Protein AF-A0A914R366-F1 (afdb_monomer_lite)

Structure (mmCIF, N/CA/C/O backbone):
data_AF-A0A914R366-F1
#
_entry.id   AF-A0A914R366-F1
#
loop_
_atom_site.group_PDB
_atom_site.id
_atom_site.type_symbol
_atom_site.label_atom_id
_atom_site.label_alt_id
_atom_site.label_comp_id
_atom_site.label_asym_id
_atom_site.label_entity_id
_atom_site.label_seq_id
_atom_site.pdbx_PDB_ins_code
_atom_site.Cartn_x
_atom_site.Cartn_y
_atom_site.Cartn_z
_atom_site.occupancy
_atom_site.B_iso_or_equiv
_atom_site.auth_seq_id
_atom_site.auth_comp_id
_atom_site.auth_asym_id
_atom_site.auth_atom_id
_atom_site.pdbx_PDB_model_num
ATOM 1 N N . MET A 1 1 ? -7.723 -7.924 -14.745 1.00 51.41 1 MET A N 1
ATOM 2 C CA . MET A 1 1 ? -7.331 -8.919 -13.715 1.00 51.41 1 MET A CA 1
ATOM 3 C C . MET A 1 1 ? -6.825 -8.188 -12.472 1.00 51.41 1 MET A C 1
ATOM 5 O O . MET A 1 1 ? -6.330 -7.080 -12.624 1.00 51.41 1 MET A O 1
ATOM 9 N N . ARG A 1 2 ? -6.967 -8.753 -11.261 1.00 70.62 2 ARG A N 1
ATOM 10 C CA . ARG A 1 2 ? -6.318 -8.219 -10.044 1.00 70.62 2 ARG A CA 1
ATOM 11 C C . ARG A 1 2 ? -4.939 -8.885 -9.894 1.00 70.62 2 ARG A C 1
ATOM 13 O O . ARG A 1 2 ? -4.914 -10.115 -9.941 1.00 70.62 2 ARG A O 1
ATOM 20 N N . PRO A 1 3 ? -3.835 -8.133 -9.735 1.00 77.50 3 PRO A N 1
ATOM 21 C CA . PRO A 1 3 ? -2.502 -8.721 -9.594 1.00 77.50 3 PRO A CA 1
ATOM 22 C C . PRO A 1 3 ? -2.403 -9.589 -8.338 1.00 77.50 3 PRO A C 1
ATOM 24 O O . PRO A 1 3 ? -3.044 -9.292 -7.324 1.00 77.50 3 PRO A O 1
ATOM 27 N N . ARG A 1 4 ? -1.589 -10.648 -8.385 1.00 86.25 4 ARG A N 1
ATOM 28 C CA . ARG A 1 4 ? -1.297 -11.459 -7.191 1.00 86.25 4 ARG A CA 1
ATOM 29 C C . ARG A 1 4 ? -0.388 -10.673 -6.238 1.00 86.25 4 ARG A C 1
ATOM 31 O O . ARG A 1 4 ? 0.332 -9.770 -6.653 1.00 86.25 4 ARG A O 1
ATOM 38 N N . MET A 1 5 ? -0.391 -11.029 -4.951 1.00 83.81 5 MET A N 1
ATOM 39 C CA . MET A 1 5 ? 0.364 -10.287 -3.926 1.00 83.81 5 MET A CA 1
ATOM 40 C C . MET A 1 5 ? 1.869 -10.206 -4.232 1.00 83.81 5 MET A C 1
ATOM 42 O O . MET A 1 5 ? 2.464 -9.145 -4.081 1.00 83.81 5 MET A O 1
ATOM 46 N N . LEU A 1 6 ? 2.459 -11.301 -4.713 1.00 90.00 6 LEU A N 1
ATOM 47 C CA . LEU A 1 6 ? 3.888 -11.398 -5.037 1.00 90.00 6 LEU A CA 1
ATOM 48 C C . LEU A 1 6 ? 4.201 -11.134 -6.517 1.00 90.00 6 LEU A C 1
ATOM 50 O O . LEU A 1 6 ? 5.322 -11.363 -6.954 1.00 90.00 6 LEU A O 1
ATOM 54 N N . ASP A 1 7 ? 3.213 -10.695 -7.293 1.00 94.31 7 ASP A N 1
ATOM 55 C CA . ASP A 1 7 ? 3.416 -10.340 -8.693 1.00 94.31 7 ASP A CA 1
ATOM 56 C C . ASP A 1 7 ? 4.179 -9.013 -8.799 1.00 94.31 7 ASP A C 1
ATOM 58 O O . ASP A 1 7 ? 3.750 -8.002 -8.219 1.00 94.31 7 ASP A O 1
ATOM 62 N N . VAL A 1 8 ? 5.295 -9.050 -9.530 1.00 95.94 8 VAL A N 1
ATOM 63 C CA . VAL A 1 8 ? 6.211 -7.926 -9.773 1.00 95.94 8 VAL A CA 1
ATOM 64 C C . VAL A 1 8 ? 6.316 -7.541 -11.252 1.00 95.94 8 VAL A C 1
ATOM 66 O O . VAL A 1 8 ? 7.005 -6.573 -11.567 1.00 95.94 8 VAL A O 1
ATOM 69 N N . GLY A 1 9 ? 5.594 -8.233 -12.140 1.00 95.94 9 GLY A N 1
ATOM 70 C CA . GLY A 1 9 ? 5.703 -8.063 -13.589 1.00 95.94 9 GLY A CA 1
ATOM 71 C C . GLY A 1 9 ? 6.931 -8.756 -14.180 1.00 95.94 9 GLY A C 1
ATOM 72 O O . GLY A 1 9 ? 7.780 -9.267 -13.455 1.00 95.94 9 GLY A O 1
ATOM 73 N N . GLU A 1 10 ? 7.005 -8.785 -15.510 1.00 96.00 10 GLU A N 1
ATOM 74 C CA . GLU A 1 10 ? 8.071 -9.478 -16.252 1.00 96.00 10 GLU A CA 1
ATOM 75 C C . GLU A 1 10 ? 9.089 -8.519 -16.892 1.00 96.00 10 GLU A C 1
ATOM 77 O O . GLU A 1 10 ? 10.127 -8.948 -17.392 1.00 96.00 10 GLU A O 1
ATOM 82 N N . ASN A 1 11 ? 8.809 -7.213 -16.877 1.00 97.19 11 ASN A N 1
ATOM 83 C CA . ASN A 1 11 ? 9.669 -6.171 -17.433 1.00 97.19 11 ASN A CA 1
ATOM 84 C C . ASN A 1 11 ? 9.443 -4.816 -16.733 1.00 97.19 11 ASN A C 1
ATOM 86 O O . ASN A 1 11 ? 8.540 -4.672 -15.904 1.00 97.19 11 ASN A O 1
ATOM 90 N N . ALA A 1 12 ? 10.254 -3.810 -17.087 1.00 97.69 12 ALA A N 1
ATOM 91 C CA . ALA A 1 12 ? 10.205 -2.478 -16.478 1.00 97.69 12 ALA A CA 1
ATOM 92 C C . ALA A 1 12 ? 8.824 -1.810 -16.600 1.00 97.69 12 ALA A C 1
ATOM 94 O O . ALA A 1 12 ? 8.331 -1.235 -15.634 1.00 97.69 12 ALA A O 1
ATOM 95 N N . GLU A 1 13 ? 8.171 -1.918 -17.759 1.00 97.69 13 GLU A N 1
ATOM 96 C CA . GLU A 1 13 ? 6.856 -1.312 -17.992 1.00 97.69 13 GLU A CA 1
ATOM 97 C C . GLU A 1 13 ? 5.785 -1.939 -17.090 1.00 97.69 13 GLU A C 1
ATOM 99 O O . GLU A 1 13 ? 5.041 -1.235 -16.401 1.00 97.69 13 GLU A O 1
ATOM 104 N N . GLN A 1 14 ? 5.735 -3.272 -17.041 1.00 97.62 14 GLN A N 1
ATOM 105 C CA . GLN A 1 14 ? 4.787 -3.993 -16.198 1.00 97.62 14 GLN A CA 1
ATOM 106 C C . GLN A 1 14 ? 5.036 -3.720 -14.709 1.00 97.62 14 GLN A C 1
ATOM 108 O O . GLN A 1 14 ? 4.083 -3.444 -13.974 1.00 97.62 14 GLN A O 1
ATOM 113 N N . ALA A 1 15 ? 6.297 -3.737 -14.266 1.00 98.00 15 ALA A N 1
ATOM 114 C CA . ALA A 1 15 ? 6.673 -3.422 -12.889 1.00 98.00 15 ALA A CA 1
ATOM 115 C C . ALA A 1 15 ? 6.277 -1.985 -12.504 1.00 98.00 15 ALA A C 1
ATOM 117 O O . ALA A 1 15 ? 5.709 -1.765 -11.431 1.00 98.00 15 ALA A O 1
ATOM 118 N N . ALA A 1 16 ? 6.492 -1.012 -13.398 1.00 98.25 16 ALA A N 1
ATOM 119 C CA . ALA A 1 16 ? 6.085 0.377 -13.198 1.00 98.25 16 ALA A CA 1
ATOM 120 C C . ALA A 1 16 ? 4.559 0.524 -13.100 1.00 98.25 16 ALA A C 1
ATOM 122 O O . ALA A 1 16 ? 4.053 1.204 -12.205 1.00 98.25 16 ALA A O 1
ATOM 123 N N . ASN A 1 17 ? 3.801 -0.153 -13.967 1.00 97.69 17 ASN A N 1
ATOM 124 C CA . ASN A 1 17 ? 2.340 -0.150 -13.899 1.00 97.69 17 ASN A CA 1
ATOM 125 C C . ASN A 1 17 ? 1.830 -0.757 -12.577 1.00 97.69 17 ASN A C 1
ATOM 127 O O . ASN A 1 17 ? 0.969 -0.182 -11.907 1.00 97.69 17 ASN A O 1
ATOM 131 N N . LEU A 1 18 ? 2.397 -1.891 -12.152 1.00 97.94 18 LEU A N 1
ATOM 132 C CA . LEU A 1 18 ? 2.061 -2.524 -10.874 1.00 97.94 18 LEU A CA 1
ATOM 133 C C . LEU A 1 18 ? 2.400 -1.633 -9.674 1.00 97.94 18 LEU A C 1
ATOM 135 O O . LEU A 1 18 ? 1.622 -1.596 -8.713 1.00 97.94 18 LEU A O 1
ATOM 139 N N . LEU A 1 19 ? 3.521 -0.909 -9.729 1.00 97.88 19 LEU A N 1
ATOM 140 C CA . LEU A 1 19 ? 3.910 0.072 -8.719 1.00 97.88 19 LEU A CA 1
ATOM 141 C C . LEU A 1 19 ? 2.915 1.235 -8.660 1.00 97.88 19 LEU A C 1
ATOM 143 O O . LEU A 1 19 ? 2.428 1.547 -7.576 1.00 97.88 19 LEU A O 1
ATOM 147 N N . ASN A 1 20 ? 2.526 1.802 -9.801 1.00 97.81 20 ASN A N 1
ATOM 148 C CA . ASN A 1 20 ? 1.547 2.891 -9.865 1.00 97.81 20 ASN A CA 1
ATOM 149 C C . ASN A 1 20 ? 0.191 2.482 -9.270 1.00 97.81 20 ASN A C 1
ATOM 151 O O . ASN A 1 20 ? -0.378 3.196 -8.440 1.00 97.81 20 ASN A O 1
ATOM 155 N N . ILE A 1 21 ? -0.309 1.298 -9.642 1.00 96.25 21 ILE A N 1
ATOM 156 C CA . ILE A 1 21 ? -1.546 0.732 -9.081 1.00 96.25 21 ILE A CA 1
ATOM 157 C C . ILE A 1 21 ? -1.416 0.557 -7.562 1.00 96.25 21 ILE A C 1
ATOM 159 O O . ILE A 1 21 ? -2.351 0.848 -6.812 1.00 96.25 21 ILE A O 1
ATOM 163 N N . HIS A 1 22 ? -0.261 0.079 -7.096 1.00 96.94 22 HIS A N 1
ATOM 164 C CA . HIS A 1 22 ? 0.000 -0.127 -5.678 1.00 96.94 22 HIS A CA 1
ATOM 165 C C . HIS A 1 22 ? 0.067 1.190 -4.892 1.00 96.94 22 HIS A C 1
ATOM 167 O O . HIS A 1 22 ? -0.526 1.293 -3.821 1.00 96.94 22 HIS A O 1
ATOM 173 N N . GLU A 1 23 ? 0.734 2.216 -5.413 1.00 97.12 23 GLU A N 1
ATOM 174 C CA . GLU A 1 23 ? 0.829 3.522 -4.757 1.00 97.12 23 GLU A CA 1
ATOM 175 C C . GLU A 1 23 ? -0.528 4.236 -4.698 1.00 97.12 23 GLU A C 1
ATOM 177 O O . GLU A 1 23 ? -0.856 4.888 -3.702 1.00 97.12 23 GLU A O 1
ATOM 182 N N . ASP A 1 24 ? -1.364 4.065 -5.723 1.00 96.38 24 ASP A N 1
ATOM 183 C CA . ASP A 1 24 ? -2.759 4.498 -5.695 1.00 96.38 24 ASP A CA 1
ATOM 184 C C . ASP A 1 24 ? -3.590 3.749 -4.638 1.00 96.38 24 ASP A C 1
ATOM 186 O O . ASP A 1 24 ? -4.330 4.374 -3.872 1.00 96.38 24 ASP A O 1
ATOM 190 N N . LEU A 1 25 ? -3.430 2.427 -4.526 1.00 95.06 25 LEU A N 1
ATOM 191 C CA . LEU A 1 25 ? -4.044 1.646 -3.449 1.00 95.06 25 LEU A CA 1
ATOM 192 C C . LEU A 1 25 ? -3.604 2.160 -2.070 1.00 95.06 25 LEU A C 1
ATOM 194 O O . LEU A 1 25 ? -4.452 2.363 -1.206 1.00 95.06 25 LEU A O 1
ATOM 198 N N . MET A 1 26 ? -2.312 2.428 -1.869 1.00 96.50 26 MET A N 1
ATOM 199 C CA . MET A 1 26 ? -1.789 2.947 -0.600 1.00 96.50 26 MET A CA 1
ATOM 200 C C . MET A 1 26 ? -2.354 4.329 -0.252 1.00 96.50 26 MET A C 1
ATOM 202 O O . MET A 1 26 ? -2.621 4.613 0.914 1.00 96.50 26 MET A O 1
ATOM 206 N N . ARG A 1 27 ? -2.572 5.202 -1.245 1.00 95.62 27 ARG A N 1
ATOM 207 C CA . ARG A 1 27 ? -3.250 6.494 -1.030 1.00 95.62 27 ARG A CA 1
ATOM 208 C C . ARG A 1 27 ? -4.702 6.311 -0.589 1.00 95.62 27 ARG A C 1
ATOM 210 O O . ARG A 1 27 ? -5.130 6.979 0.346 1.00 95.62 27 ARG A O 1
ATOM 217 N N . ARG A 1 28 ? -5.435 5.387 -1.213 1.00 94.62 28 ARG A N 1
ATOM 218 C CA . ARG A 1 28 ? -6.815 5.055 -0.819 1.00 94.62 28 ARG A CA 1
ATOM 219 C C . ARG A 1 28 ? -6.894 4.365 0.541 1.00 94.62 28 ARG A C 1
ATOM 221 O O . ARG A 1 28 ? -7.867 4.563 1.252 1.00 94.62 28 ARG A O 1
ATOM 228 N N . LEU A 1 29 ? -5.893 3.565 0.904 1.00 94.69 29 LEU A N 1
ATOM 229 C CA . LEU A 1 29 ? -5.840 2.917 2.212 1.00 94.69 29 LEU A CA 1
ATOM 230 C C . LEU A 1 29 ? -5.611 3.937 3.330 1.00 94.69 29 LEU A C 1
ATOM 232 O O . LEU A 1 29 ? -6.280 3.865 4.353 1.00 94.69 29 LEU A O 1
ATOM 236 N N . ARG A 1 30 ? -4.738 4.928 3.110 1.00 92.06 30 ARG A N 1
ATOM 237 C CA . ARG A 1 30 ? -4.502 6.019 4.070 1.00 92.06 30 ARG A CA 1
ATOM 238 C C . ARG A 1 30 ? -5.767 6.797 4.422 1.00 92.06 30 ARG A C 1
ATOM 240 O O . ARG A 1 30 ? -5.960 7.137 5.576 1.00 92.06 30 ARG A O 1
ATOM 247 N N . SER A 1 31 ? -6.689 7.008 3.479 1.00 91.62 31 SER A N 1
ATOM 248 C CA . SER A 1 31 ? -7.962 7.681 3.798 1.00 91.62 31 SER A CA 1
ATOM 249 C C . SER A 1 31 ? -8.915 6.849 4.671 1.00 91.62 31 SER A C 1
ATOM 251 O O . SER A 1 31 ? -9.990 7.326 5.036 1.00 91.62 31 SER A O 1
ATOM 253 N N . LYS A 1 32 ? -8.553 5.599 4.987 1.00 92.50 32 LYS A N 1
ATOM 254 C CA . LYS A 1 32 ? -9.263 4.730 5.931 1.00 92.50 32 LYS A CA 1
ATOM 255 C C . LYS A 1 32 ? -8.613 4.666 7.306 1.00 92.50 32 LYS A C 1
ATOM 257 O O . LYS A 1 32 ? -9.252 4.138 8.207 1.00 92.50 32 LYS A O 1
ATOM 262 N N . GLU A 1 33 ? -7.408 5.202 7.470 1.00 92.44 33 GLU A N 1
ATOM 263 C CA . GLU A 1 33 ? -6.658 5.155 8.727 1.00 92.44 33 GLU A CA 1
ATOM 264 C C . GLU A 1 33 ? -7.445 5.815 9.862 1.00 92.44 33 GLU A C 1
ATOM 266 O O . GLU A 1 33 ? -7.804 5.124 10.812 1.00 92.44 33 GLU A O 1
ATOM 271 N N . ASP A 1 34 ? -7.887 7.061 9.671 1.00 92.56 34 ASP A N 1
ATOM 272 C CA . ASP A 1 34 ? -8.715 7.787 10.644 1.00 92.56 34 ASP A CA 1
ATOM 273 C C . ASP A 1 34 ? -9.994 7.018 11.031 1.00 92.56 34 ASP A C 1
ATOM 275 O O . ASP A 1 34 ? -10.402 7.008 12.188 1.00 92.56 34 ASP A O 1
ATOM 279 N N . GLN A 1 35 ? -10.630 6.333 10.069 1.00 93.00 35 GLN A N 1
ATOM 280 C CA . GLN A 1 35 ? -11.853 5.555 10.322 1.00 93.00 35 GLN A CA 1
ATOM 281 C C . GLN A 1 35 ? -11.567 4.320 11.181 1.00 93.00 35 GLN A C 1
ATOM 283 O O . GLN A 1 35 ? -12.387 3.948 12.019 1.00 93.00 35 GLN A O 1
ATOM 288 N N . VAL A 1 36 ? -10.423 3.667 10.965 1.00 92.88 36 VAL A N 1
ATOM 289 C CA . VAL A 1 36 ? -9.995 2.514 11.763 1.00 92.88 36 VAL A CA 1
ATOM 290 C C . VAL A 1 36 ? -9.592 2.961 13.165 1.00 92.88 36 VAL A C 1
ATOM 292 O O . VAL A 1 36 ? -10.005 2.327 14.132 1.00 92.88 36 VAL A O 1
ATOM 295 N N . GLU A 1 37 ? -8.859 4.066 13.293 1.00 91.94 37 GLU A N 1
ATOM 296 C CA . GLU A 1 37 ? -8.500 4.645 14.592 1.00 91.94 37 GLU A CA 1
ATOM 297 C C . GLU A 1 37 ? -9.740 5.050 15.396 1.00 91.94 37 GLU A C 1
ATOM 299 O O . GLU A 1 37 ? -9.852 4.713 16.574 1.00 91.94 37 GLU A O 1
ATOM 304 N N . GLU A 1 38 ? -10.720 5.695 14.756 1.00 92.50 38 GLU A N 1
ATOM 305 C CA . GLU A 1 38 ? -11.979 6.067 15.403 1.00 92.50 38 GLU A CA 1
ATOM 306 C C . GLU A 1 38 ? -12.776 4.833 15.859 1.00 92.50 38 GLU A C 1
ATOM 308 O O . GLU A 1 38 ? -13.357 4.831 16.946 1.00 92.50 38 GLU A O 1
ATOM 313 N N . LEU A 1 39 ? -12.808 3.766 15.053 1.00 90.56 39 LEU A N 1
ATOM 314 C CA . LEU A 1 39 ? -13.467 2.511 15.423 1.00 90.56 39 LEU A CA 1
ATOM 315 C C . LEU A 1 39 ? -12.795 1.839 16.623 1.00 90.56 39 LEU A C 1
ATOM 317 O O . LEU A 1 39 ? -13.502 1.382 17.522 1.00 90.56 39 LEU A O 1
ATOM 321 N N . LEU A 1 40 ? -11.461 1.807 16.657 1.00 89.69 40 LEU A N 1
ATOM 322 C CA . LEU A 1 40 ? -10.704 1.263 17.785 1.00 89.69 40 LEU A CA 1
ATOM 323 C C . LEU A 1 40 ? -10.948 2.089 19.054 1.00 89.69 40 LEU A C 1
ATOM 325 O O . LEU A 1 40 ? -11.314 1.527 20.081 1.00 89.69 40 LEU A O 1
ATOM 329 N N . ALA A 1 41 ? -10.899 3.420 18.960 1.00 88.69 41 ALA A N 1
ATOM 330 C CA . ALA A 1 41 ? -11.192 4.299 20.091 1.00 88.69 41 ALA A CA 1
ATOM 331 C C . ALA A 1 41 ? -12.635 4.138 20.608 1.00 88.69 41 ALA A C 1
ATOM 333 O O . ALA A 1 41 ? -12.892 4.212 21.810 1.00 88.69 41 ALA A O 1
ATOM 334 N N . LYS A 1 42 ? -13.613 3.914 19.721 1.00 86.81 42 LYS A N 1
ATOM 335 C CA . LYS A 1 42 ? -14.997 3.612 20.126 1.00 86.81 42 LYS A CA 1
ATOM 336 C C . LYS A 1 42 ? -15.103 2.268 20.839 1.00 86.81 42 LYS A C 1
ATOM 338 O O . LYS A 1 42 ? -15.847 2.183 21.814 1.00 86.81 42 LYS A O 1
ATOM 343 N N . ALA A 1 43 ? -14.380 1.251 20.372 1.00 85.81 43 ALA A N 1
ATOM 344 C CA . ALA A 1 43 ? -14.336 -0.048 21.032 1.00 85.81 43 ALA A CA 1
ATOM 345 C C . ALA A 1 43 ? -13.745 0.075 22.446 1.00 85.81 43 ALA A C 1
ATOM 347 O O . ALA A 1 43 ? -14.384 -0.371 23.395 1.00 85.81 43 ALA A O 1
ATOM 348 N N . ASP A 1 44 ? -12.631 0.795 22.606 1.00 85.19 44 ASP A N 1
ATOM 349 C CA . ASP A 1 44 ? -12.012 1.050 23.914 1.00 85.19 44 ASP A CA 1
ATOM 350 C C . ASP A 1 44 ? -12.961 1.791 24.870 1.00 85.19 44 ASP A C 1
ATOM 352 O O . ASP A 1 44 ? -13.084 1.445 26.044 1.00 85.19 44 ASP A O 1
ATOM 356 N N . ASN A 1 45 ? -13.704 2.787 24.376 1.00 85.31 45 ASN A N 1
ATOM 357 C CA . ASN A 1 45 ? -14.700 3.485 25.192 1.00 85.31 45 ASN A CA 1
ATOM 358 C C . ASN A 1 45 ? -15.868 2.571 25.601 1.00 85.31 45 ASN A C 1
ATOM 360 O O . ASN A 1 45 ? -16.336 2.655 26.736 1.00 85.31 45 ASN A O 1
ATOM 364 N N . LEU A 1 46 ? -16.346 1.698 24.707 1.00 81.69 46 LEU A N 1
ATOM 365 C CA . LEU A 1 46 ? -17.430 0.755 25.004 1.00 81.69 46 LEU A CA 1
ATOM 366 C C . LEU A 1 46 ? -17.027 -0.265 26.075 1.00 81.69 46 LEU A C 1
ATOM 368 O O . LEU A 1 46 ? -17.842 -0.566 26.943 1.00 81.69 46 LEU A O 1
ATOM 372 N N . VAL A 1 47 ? -15.771 -0.721 26.076 1.00 83.00 47 VAL A N 1
ATOM 373 C CA . VAL A 1 47 ? -15.205 -1.591 27.124 1.00 83.00 47 VAL A CA 1
ATOM 374 C C . VAL A 1 47 ? -15.376 -0.960 28.514 1.00 83.00 47 VAL A C 1
ATOM 376 O O . VAL A 1 47 ? -15.744 -1.653 29.457 1.00 83.00 47 VAL A O 1
ATOM 379 N N . THR A 1 48 ? -15.220 0.364 28.646 1.00 81.31 48 THR A N 1
ATOM 380 C CA . THR A 1 48 ? -15.392 1.065 29.940 1.00 8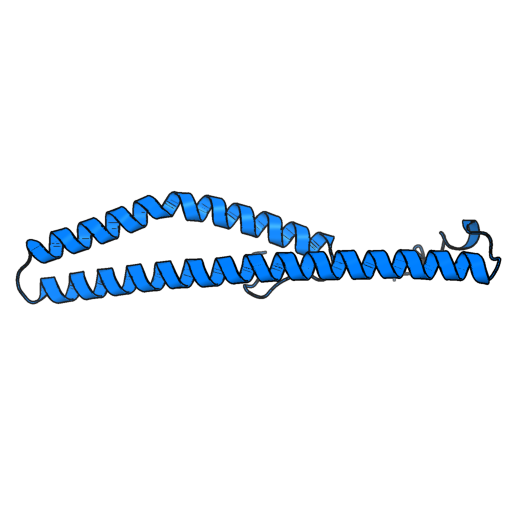1.31 48 THR A CA 1
ATOM 381 C C . THR A 1 48 ? -16.844 1.165 30.428 1.00 81.31 48 THR A C 1
ATOM 383 O O . THR A 1 48 ? -17.076 1.461 31.599 1.00 81.31 48 THR A O 1
ATOM 386 N N . GLN A 1 49 ? -17.824 0.949 29.544 1.00 83.44 49 GLN A N 1
ATOM 387 C CA . GL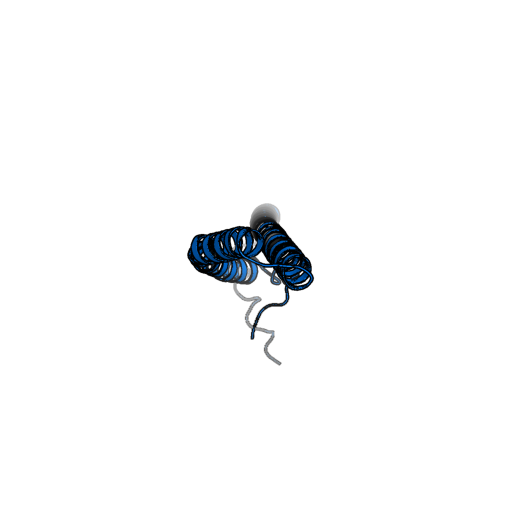N A 1 49 ? -19.258 1.123 29.821 1.00 83.44 49 GLN A CA 1
ATOM 388 C C . GLN A 1 49 ? -20.014 -0.210 29.960 1.00 83.44 49 GLN A C 1
ATOM 390 O O . GLN A 1 49 ? -21.177 -0.212 30.366 1.00 83.44 49 GLN A O 1
ATOM 395 N N . GLN A 1 50 ? -19.375 -1.325 29.604 1.00 81.62 50 GLN A N 1
ATOM 396 C CA . GLN A 1 50 ? -19.957 -2.668 29.553 1.00 81.62 50 GLN A CA 1
ATOM 397 C C . GLN A 1 50 ? -19.730 -3.453 30.858 1.00 81.62 50 GLN A C 1
ATOM 399 O O . GLN A 1 50 ? -18.885 -3.105 31.682 1.00 81.62 50 GLN A O 1
ATOM 404 N N . GLN A 1 51 ? -20.493 -4.535 31.041 1.00 82.94 51 GLN A N 1
ATOM 405 C CA . GLN A 1 51 ? -20.277 -5.531 32.099 1.00 82.94 51 GLN A CA 1
ATOM 406 C C . GLN A 1 51 ? -19.820 -6.862 31.492 1.00 82.94 51 GLN A C 1
ATOM 408 O O . GLN A 1 51 ? -19.963 -7.100 30.294 1.00 82.94 51 GLN A O 1
ATOM 413 N N . GLU A 1 52 ? -19.267 -7.743 32.320 1.00 82.06 52 GLU A N 1
ATOM 414 C CA . GLU A 1 52 ? -18.916 -9.103 31.905 1.00 82.06 52 GLU A CA 1
ATOM 415 C C . GLU A 1 52 ? -20.154 -9.869 31.391 1.00 82.06 52 GLU A C 1
ATOM 417 O O . GLU A 1 52 ? -21.215 -9.781 32.019 1.00 82.06 52 GLU A O 1
ATOM 422 N N . PRO A 1 53 ? -20.051 -10.647 30.292 1.00 80.12 53 PRO A N 1
ATOM 423 C CA . PRO A 1 53 ? -18.841 -11.001 29.533 1.00 80.12 53 PRO A CA 1
ATOM 424 C C . PRO A 1 53 ? -18.550 -10.092 28.325 1.00 80.12 53 PRO A C 1
ATOM 426 O O . PRO A 1 53 ? -17.595 -10.332 27.585 1.00 80.12 53 PRO A O 1
ATOM 429 N N . ASP A 1 54 ? -19.386 -9.082 28.082 1.00 81.75 54 ASP A N 1
ATOM 430 C CA . ASP A 1 54 ? -19.354 -8.284 26.854 1.00 81.75 54 ASP A CA 1
ATOM 431 C C . ASP A 1 54 ? -18.042 -7.494 26.724 1.00 81.75 54 ASP A C 1
ATOM 433 O O . ASP A 1 54 ? -17.490 -7.390 25.629 1.00 81.75 54 ASP A O 1
ATOM 437 N N . VAL A 1 55 ? -17.487 -7.029 27.849 1.00 86.12 55 VAL A N 1
ATOM 438 C CA . VAL A 1 55 ? -16.161 -6.383 27.950 1.00 86.12 55 VAL A CA 1
ATOM 439 C C . VAL A 1 55 ? -15.076 -7.200 27.235 1.00 86.12 55 VAL A C 1
ATOM 441 O O . VAL A 1 55 ? -14.379 -6.662 26.374 1.00 86.12 55 VAL A O 1
ATOM 444 N N . LEU A 1 56 ? -14.982 -8.504 27.524 1.00 85.50 56 LEU A N 1
ATOM 445 C CA . LEU A 1 56 ? -13.965 -9.396 26.953 1.00 85.50 56 LEU A CA 1
ATOM 446 C C . LEU A 1 56 ? -14.115 -9.553 25.437 1.00 85.50 56 LEU A C 1
ATOM 448 O O . LEU A 1 56 ? -13.127 -9.678 24.712 1.00 85.50 56 LEU A O 1
ATOM 452 N N . VAL A 1 57 ? -15.354 -9.549 24.942 1.00 87.12 57 VAL A N 1
ATOM 453 C CA . VAL A 1 57 ? -15.632 -9.661 23.507 1.00 87.12 57 VAL A CA 1
ATOM 454 C C . VAL A 1 57 ? -15.186 -8.393 22.784 1.00 87.12 57 VAL A C 1
ATOM 456 O O . VAL A 1 57 ? -14.506 -8.485 21.762 1.00 87.12 57 VAL A O 1
ATOM 459 N N . TYR A 1 58 ? -15.523 -7.213 23.313 1.00 85.50 58 TYR A N 1
ATOM 460 C CA . TYR A 1 58 ? -15.122 -5.942 22.705 1.00 85.50 58 TYR A CA 1
ATOM 461 C C . TYR A 1 58 ? -13.606 -5.741 22.721 1.00 85.50 58 TYR A C 1
ATOM 463 O O . TYR A 1 58 ? -13.054 -5.303 21.711 1.00 85.50 58 TYR A O 1
ATOM 471 N N . GLU A 1 59 ? -12.936 -6.119 23.810 1.00 87.50 59 GLU A N 1
ATOM 472 C CA . GLU A 1 59 ? -11.475 -6.076 23.909 1.00 87.50 59 GLU A CA 1
ATOM 473 C C . GLU A 1 59 ? -10.819 -6.984 22.855 1.00 87.50 59 GLU A C 1
ATOM 475 O O . GLU A 1 59 ? -10.009 -6.520 22.050 1.00 87.50 59 GLU A O 1
ATOM 480 N N . ALA A 1 60 ? -11.251 -8.247 22.760 1.00 90.25 60 ALA A N 1
ATOM 481 C CA . ALA A 1 60 ? -10.729 -9.187 21.768 1.00 90.25 60 ALA A CA 1
ATOM 482 C C . ALA A 1 60 ? -10.986 -8.728 20.319 1.00 90.25 60 ALA A C 1
ATOM 484 O O . ALA A 1 60 ? -10.141 -8.900 19.435 1.00 90.25 60 ALA A O 1
ATOM 485 N N . MET A 1 61 ? -12.147 -8.121 20.050 1.00 89.62 61 MET A N 1
ATOM 486 C CA . MET A 1 61 ? -12.469 -7.566 18.732 1.00 89.62 61 MET A CA 1
ATOM 487 C C . MET A 1 61 ? -11.574 -6.373 18.375 1.00 89.62 61 MET A C 1
ATOM 489 O O . MET A 1 61 ? -11.087 -6.304 17.242 1.00 89.62 61 MET A O 1
ATOM 493 N N . ALA A 1 62 ? -11.344 -5.453 19.316 1.00 89.88 62 ALA A N 1
ATOM 494 C CA . ALA A 1 62 ? -10.468 -4.300 19.120 1.00 89.88 62 ALA A CA 1
ATOM 495 C C . ALA A 1 62 ? -9.019 -4.741 18.868 1.00 89.88 62 ALA A C 1
ATOM 497 O O . ALA A 1 62 ? -8.395 -4.303 17.897 1.00 89.88 62 ALA A O 1
ATOM 498 N N . GLU A 1 63 ? -8.512 -5.678 19.673 1.00 91.75 63 GLU A N 1
ATOM 499 C CA . GLU A 1 63 ? -7.173 -6.245 19.511 1.00 91.75 63 GLU A CA 1
ATOM 500 C C . GLU A 1 63 ? -7.012 -6.934 18.148 1.00 91.75 63 GLU A C 1
ATOM 502 O O . GLU A 1 63 ? -6.039 -6.684 17.423 1.00 91.75 63 GLU A O 1
ATOM 507 N N . SER A 1 64 ? -7.990 -7.758 17.754 1.00 93.19 64 SER A N 1
ATOM 508 C CA . SER A 1 64 ? -7.978 -8.448 16.464 1.00 93.19 64 SER A CA 1
ATOM 509 C C . SER A 1 64 ? -7.992 -7.464 15.293 1.00 93.19 64 SER A C 1
ATOM 511 O O . SER A 1 64 ? -7.237 -7.647 14.334 1.00 93.19 64 SER A O 1
ATOM 513 N N . LEU A 1 65 ? -8.834 -6.426 15.340 1.00 92.75 65 LEU A N 1
ATOM 514 C CA . LEU A 1 65 ? -8.912 -5.419 14.281 1.00 92.75 65 LEU A CA 1
ATOM 515 C C . LEU A 1 65 ? -7.610 -4.617 14.181 1.00 92.75 65 LEU A C 1
ATOM 517 O O . LEU A 1 65 ? -7.066 -4.464 13.085 1.00 92.75 65 LEU A O 1
ATOM 521 N N . GLY A 1 66 ? -7.083 -4.147 15.314 1.00 93.06 66 GLY A N 1
ATOM 522 C CA . GLY A 1 66 ? -5.839 -3.383 15.363 1.00 93.06 66 GLY A CA 1
ATOM 523 C C . GLY A 1 66 ? -4.648 -4.189 14.843 1.00 93.06 66 GLY A C 1
ATOM 524 O O . GLY A 1 66 ? -3.838 -3.680 14.065 1.00 93.06 66 GLY A O 1
ATOM 525 N N . SER A 1 67 ? -4.569 -5.469 15.208 1.00 95.62 67 SER A N 1
ATOM 526 C CA . SER A 1 67 ? -3.518 -6.377 14.737 1.00 95.62 67 SER A CA 1
ATOM 527 C C . SER A 1 67 ? -3.628 -6.650 13.238 1.00 95.62 67 SER A C 1
ATOM 529 O O . SER A 1 67 ? -2.636 -6.531 12.515 1.00 95.62 67 SER A O 1
ATOM 531 N N . ALA A 1 68 ? -4.834 -6.941 12.743 1.00 95.50 68 ALA A N 1
ATOM 532 C CA . ALA A 1 68 ? -5.073 -7.165 11.320 1.00 95.50 68 ALA A CA 1
ATOM 533 C C . ALA A 1 68 ? -4.760 -5.917 10.476 1.00 95.50 68 ALA A C 1
ATOM 535 O O . ALA A 1 68 ? -4.153 -6.032 9.411 1.00 95.50 68 ALA A O 1
ATOM 536 N N . TRP A 1 69 ? -5.120 -4.722 10.958 1.00 95.69 69 TRP A N 1
ATOM 537 C CA . TRP A 1 69 ? -4.822 -3.458 10.282 1.00 95.69 69 TRP A CA 1
ATOM 538 C C . TRP A 1 69 ? -3.318 -3.182 10.194 1.00 95.69 69 TRP A C 1
ATOM 540 O O . TRP A 1 69 ? -2.808 -2.839 9.122 1.00 95.69 69 TRP A O 1
ATOM 550 N N . LYS A 1 70 ? -2.587 -3.367 11.300 1.00 95.12 70 LYS A N 1
ATOM 551 C CA . LYS A 1 70 ? -1.124 -3.218 11.334 1.00 95.12 70 LYS A CA 1
ATOM 552 C C . LYS A 1 70 ? -0.447 -4.193 10.375 1.00 95.12 70 LYS A C 1
ATOM 554 O O . LYS A 1 70 ? 0.415 -3.788 9.595 1.00 95.12 70 LYS A O 1
ATOM 559 N N . GLU A 1 71 ? -0.862 -5.457 10.392 1.00 96.88 71 GLU A N 1
ATOM 560 C CA . GLU A 1 71 ? -0.286 -6.486 9.527 1.00 96.88 71 GLU A CA 1
ATOM 561 C C . GLU A 1 71 ? -0.582 -6.223 8.044 1.00 96.88 71 GLU A C 1
ATOM 563 O O . GLU A 1 71 ? 0.322 -6.313 7.213 1.00 96.88 71 GLU A O 1
ATOM 568 N N . LEU A 1 72 ? -1.807 -5.810 7.702 1.00 95.38 72 LEU A N 1
ATOM 569 C CA . LEU A 1 72 ? -2.160 -5.412 6.339 1.00 95.38 72 LEU A CA 1
ATOM 570 C C . LEU A 1 72 ? -1.259 -4.277 5.834 1.00 95.38 72 LEU A C 1
ATOM 572 O O . LEU A 1 72 ? -0.704 -4.369 4.736 1.00 95.38 72 LEU A O 1
ATOM 576 N N . ASN A 1 73 ? -1.086 -3.222 6.636 1.00 95.75 73 ASN A N 1
ATOM 577 C CA . ASN A 1 73 ? -0.218 -2.099 6.283 1.00 95.75 73 ASN A CA 1
ATOM 578 C C . ASN A 1 73 ? 1.230 -2.545 6.080 1.00 95.75 73 ASN A C 1
ATOM 580 O O . ASN A 1 73 ? 1.846 -2.180 5.078 1.00 95.75 73 ASN A O 1
ATOM 584 N N . ARG A 1 74 ? 1.756 -3.384 6.979 1.00 96.12 74 ARG A N 1
ATOM 585 C CA . ARG A 1 74 ? 3.115 -3.928 6.880 1.00 96.12 74 ARG A CA 1
ATOM 586 C C . ARG A 1 74 ? 3.323 -4.703 5.579 1.00 96.12 74 ARG A C 1
ATOM 588 O O . ARG A 1 74 ? 4.289 -4.459 4.859 1.00 96.12 74 ARG A O 1
ATOM 595 N N . GLN A 1 75 ? 2.403 -5.606 5.249 1.00 96.19 75 GLN A N 1
ATOM 596 C CA . GLN A 1 75 ? 2.472 -6.423 4.035 1.00 96.19 75 GLN A CA 1
ATOM 597 C C . GLN A 1 75 ? 2.411 -5.571 2.763 1.00 96.19 75 GLN A C 1
ATOM 599 O O . GLN A 1 75 ? 3.156 -5.804 1.808 1.00 96.19 75 GLN A O 1
ATOM 604 N N . LEU A 1 76 ? 1.558 -4.546 2.747 1.00 96.00 76 LEU A N 1
ATOM 605 C CA . LEU A 1 76 ? 1.461 -3.637 1.610 1.00 96.00 76 LEU A CA 1
ATOM 606 C C . LEU A 1 76 ? 2.709 -2.758 1.471 1.00 96.00 76 LEU A C 1
ATOM 608 O O . LEU A 1 76 ? 3.217 -2.623 0.363 1.00 96.00 76 LEU A O 1
ATOM 612 N N . GLN A 1 77 ? 3.268 -2.243 2.567 1.00 96.25 77 GLN A N 1
ATOM 613 C CA . GLN A 1 77 ? 4.542 -1.516 2.534 1.00 96.25 77 GLN A CA 1
ATOM 614 C C . GLN A 1 77 ? 5.680 -2.380 1.972 1.00 96.25 77 GLN A C 1
ATOM 616 O O . GLN A 1 77 ? 6.426 -1.923 1.103 1.00 96.25 77 GLN A O 1
ATOM 621 N N . MET A 1 78 ? 5.780 -3.641 2.408 1.00 96.81 78 MET A N 1
ATOM 622 C CA . MET A 1 78 ? 6.765 -4.590 1.881 1.00 96.81 78 MET A CA 1
ATOM 623 C C . MET A 1 78 ? 6.589 -4.830 0.381 1.00 96.81 78 MET A C 1
ATOM 625 O O . MET A 1 78 ? 7.570 -4.830 -0.361 1.00 96.81 78 MET A O 1
ATOM 629 N N . ARG A 1 79 ? 5.346 -4.984 -0.090 1.00 96.94 79 ARG A N 1
ATOM 630 C CA . ARG A 1 79 ? 5.067 -5.121 -1.524 1.00 96.94 79 ARG A CA 1
ATOM 631 C C . ARG A 1 79 ? 5.507 -3.886 -2.311 1.00 96.94 79 ARG A C 1
ATOM 633 O O . ARG A 1 79 ? 6.089 -4.028 -3.382 1.00 96.94 79 ARG A O 1
ATOM 640 N N . GLY A 1 80 ? 5.258 -2.687 -1.788 1.00 97.44 80 GLY A N 1
ATOM 641 C CA . GLY A 1 80 ? 5.704 -1.443 -2.413 1.00 97.44 80 GLY A CA 1
ATOM 642 C C . GLY A 1 80 ? 7.224 -1.361 -2.545 1.00 97.44 80 GLY A C 1
ATOM 643 O O . GLY A 1 80 ? 7.723 -0.938 -3.586 1.00 97.44 80 GLY A O 1
ATOM 644 N N . TYR A 1 81 ? 7.964 -1.812 -1.528 1.00 97.75 81 TYR A N 1
ATOM 645 C CA . TYR A 1 81 ? 9.422 -1.924 -1.604 1.00 97.75 81 TYR A CA 1
ATOM 646 C C . TYR A 1 81 ? 9.862 -2.922 -2.682 1.00 97.75 81 TYR A C 1
ATOM 648 O O . TYR A 1 81 ? 10.666 -2.574 -3.542 1.00 97.75 81 TYR A O 1
ATOM 656 N N . LEU A 1 82 ? 9.281 -4.125 -2.691 1.00 97.62 82 LEU A N 1
ATOM 657 C CA . LEU A 1 82 ? 9.607 -5.161 -3.672 1.00 97.62 82 LEU A CA 1
ATOM 658 C C . LEU A 1 82 ? 9.398 -4.679 -5.117 1.00 97.62 82 LEU A C 1
ATOM 660 O O . LEU A 1 82 ? 10.258 -4.897 -5.964 1.00 97.62 82 LEU A O 1
ATOM 664 N N . LEU A 1 83 ? 8.290 -3.985 -5.394 1.00 98.38 83 LEU A N 1
ATOM 665 C CA . LEU A 1 83 ? 8.002 -3.439 -6.724 1.00 98.38 83 LEU A CA 1
ATOM 666 C C . LEU A 1 83 ? 9.008 -2.371 -7.161 1.00 98.38 83 LEU A C 1
ATOM 668 O O . LEU A 1 83 ? 9.394 -2.336 -8.326 1.00 98.38 83 LEU A O 1
ATOM 672 N N . LYS A 1 84 ? 9.459 -1.518 -6.233 1.00 98.44 84 LYS A N 1
ATOM 673 C CA . LYS A 1 84 ? 10.495 -0.513 -6.515 1.00 98.44 84 LYS A CA 1
ATOM 674 C C . LYS A 1 84 ? 11.826 -1.167 -6.862 1.00 98.44 84 LYS A C 1
ATOM 676 O O .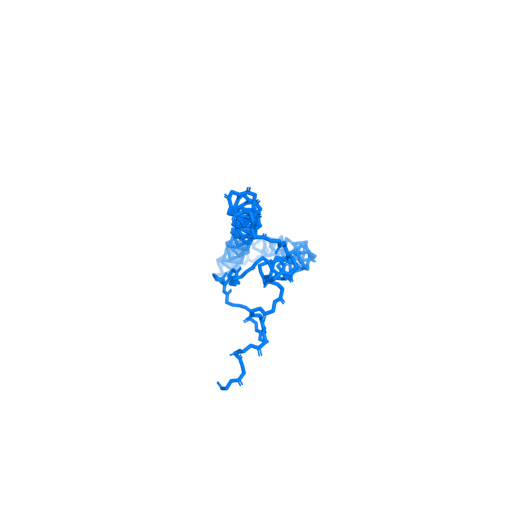 LYS A 1 84 ? 12.486 -0.726 -7.796 1.00 98.44 84 LYS A O 1
ATOM 681 N N . GLU A 1 85 ? 12.210 -2.213 -6.137 1.00 98.38 85 GLU A N 1
ATOM 682 C CA . GLU A 1 85 ? 13.447 -2.944 -6.421 1.00 98.38 85 GLU A CA 1
ATOM 683 C C . GLU A 1 85 ? 13.361 -3.740 -7.730 1.00 98.38 85 GLU A C 1
ATOM 685 O O . GLU A 1 85 ? 14.311 -3.722 -8.509 1.00 98.38 85 GLU A O 1
ATOM 690 N N . ALA A 1 86 ? 12.214 -4.358 -8.032 1.00 98.19 86 ALA A N 1
ATOM 691 C CA . ALA A 1 86 ? 11.992 -5.033 -9.311 1.00 98.19 86 ALA A CA 1
ATOM 692 C C . ALA A 1 86 ? 12.092 -4.061 -10.499 1.00 98.19 86 ALA A C 1
ATOM 694 O O . ALA A 1 86 ? 12.789 -4.346 -11.471 1.00 98.19 86 ALA A O 1
ATOM 695 N N . LEU A 1 87 ? 11.460 -2.885 -10.403 1.00 98.56 87 LEU A N 1
ATOM 696 C CA . LEU A 1 87 ? 11.551 -1.853 -11.438 1.00 98.56 87 LEU A CA 1
ATOM 697 C C . LEU A 1 87 ? 13.005 -1.425 -11.680 1.00 98.56 87 LEU A C 1
ATOM 699 O O . LEU A 1 87 ? 13.467 -1.476 -12.817 1.00 98.56 87 LEU A O 1
ATOM 703 N N . LYS A 1 88 ? 13.746 -1.088 -10.615 1.00 98.50 88 LYS A N 1
ATOM 704 C CA . LYS A 1 88 ? 15.170 -0.727 -10.721 1.00 98.50 88 LYS A CA 1
ATOM 705 C C . LYS A 1 88 ? 15.993 -1.833 -11.373 1.00 98.50 88 LYS A C 1
ATOM 707 O O . LYS A 1 88 ? 16.838 -1.551 -12.215 1.00 98.50 88 LYS A O 1
ATOM 712 N N . PHE A 1 89 ? 15.756 -3.088 -10.986 1.00 98.25 89 PHE A N 1
ATOM 713 C CA . PHE A 1 89 ? 16.443 -4.232 -11.575 1.00 98.25 89 PHE A CA 1
ATOM 714 C C . PHE A 1 89 ? 16.230 -4.287 -13.092 1.00 98.25 89 PHE A C 1
ATOM 716 O O . PHE A 1 89 ? 17.206 -4.376 -13.838 1.00 98.25 89 PHE A O 1
ATOM 723 N N . TYR A 1 90 ? 14.983 -4.171 -13.557 1.00 98.25 90 TYR A N 1
ATOM 724 C CA . TYR A 1 90 ? 14.688 -4.170 -14.988 1.00 98.25 90 TYR A CA 1
ATOM 725 C C . TYR A 1 90 ? 15.297 -2.967 -15.714 1.00 98.25 90 TYR A C 1
ATOM 727 O O . TYR A 1 90 ? 15.868 -3.134 -16.790 1.00 98.25 90 TYR A O 1
ATOM 735 N N . GLU A 1 91 ? 15.232 -1.769 -15.132 1.00 97.56 91 GLU A N 1
ATOM 736 C CA . GLU A 1 91 ? 15.845 -0.565 -15.706 1.00 97.56 91 GLU A CA 1
ATOM 737 C C . GLU A 1 91 ? 17.366 -0.717 -15.859 1.00 97.56 91 GLU A C 1
ATOM 739 O O . GLU A 1 91 ? 17.924 -0.366 -16.904 1.00 97.56 91 GLU A O 1
ATOM 744 N N . TYR A 1 92 ? 18.037 -1.290 -14.856 1.00 97.56 92 TYR A N 1
ATOM 745 C CA . TYR A 1 92 ? 19.471 -1.567 -14.907 1.00 97.56 92 TYR A CA 1
ATOM 746 C C . TYR A 1 92 ? 19.823 -2.653 -15.919 1.00 97.56 92 TYR A C 1
ATOM 748 O O . TYR A 1 92 ? 20.783 -2.478 -16.670 1.00 97.56 92 TYR A O 1
ATOM 756 N N . ALA A 1 93 ? 19.047 -3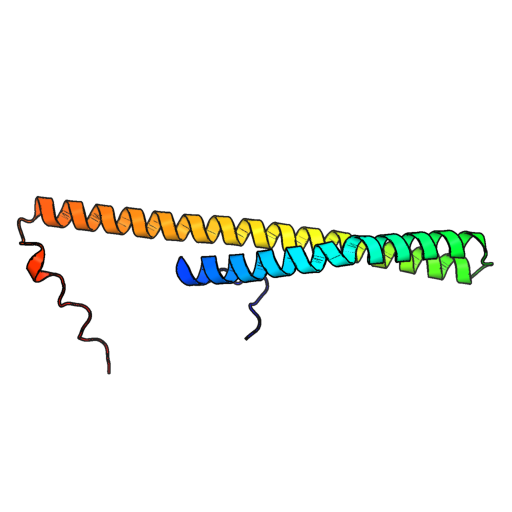.736 -15.989 1.00 96.25 93 ALA A N 1
ATOM 757 C CA . ALA A 1 93 ? 19.248 -4.786 -16.984 1.00 96.25 93 ALA A CA 1
ATOM 758 C C . ALA A 1 93 ? 19.134 -4.225 -18.412 1.00 96.25 93 ALA A C 1
ATOM 760 O O . ALA A 1 93 ? 20.043 -4.407 -19.220 1.00 96.25 93 ALA A O 1
ATOM 761 N N . GLN A 1 94 ? 18.089 -3.438 -18.688 1.00 94.94 94 GLN A N 1
ATOM 762 C CA . GLN A 1 94 ? 17.904 -2.768 -19.978 1.00 94.94 94 GLN A CA 1
ATOM 763 C C . GLN A 1 94 ? 19.016 -1.758 -20.280 1.00 94.94 94 GLN A C 1
ATOM 765 O O . GLN A 1 94 ? 19.453 -1.613 -21.422 1.00 94.94 94 GLN A O 1
ATOM 770 N N . GLN A 1 95 ? 19.478 -1.009 -19.275 1.00 94.50 95 GLN A N 1
ATOM 771 C CA . GLN A 1 95 ? 20.593 -0.082 -19.452 1.00 94.50 95 GLN A CA 1
ATOM 772 C C . GLN A 1 95 ? 21.879 -0.824 -19.817 1.00 94.50 95 GLN A C 1
ATOM 774 O O . GLN A 1 95 ? 22.591 -0.378 -20.717 1.00 94.50 95 GLN A O 1
ATOM 779 N N . HIS A 1 96 ? 22.163 -1.932 -19.136 1.00 93.44 96 HIS A N 1
ATOM 780 C CA . HIS A 1 96 ? 23.325 -2.763 -19.411 1.00 93.44 96 HIS A CA 1
ATOM 781 C C . HIS A 1 96 ? 23.257 -3.356 -20.823 1.00 93.44 96 HIS A C 1
ATOM 783 O O . HIS A 1 96 ? 24.209 -3.217 -21.582 1.00 93.44 96 HIS A O 1
ATOM 789 N N . GLU A 1 97 ? 22.115 -3.918 -21.220 1.00 90.81 97 GLU A N 1
ATOM 790 C CA . GLU A 1 97 ? 21.897 -4.461 -22.566 1.00 90.81 97 GLU A CA 1
ATOM 791 C C . GLU A 1 97 ? 22.134 -3.411 -23.664 1.00 90.81 97 GLU A C 1
ATOM 793 O O . GLU A 1 97 ? 22.919 -3.633 -24.588 1.00 90.81 97 GLU A O 1
ATOM 798 N N . ARG A 1 98 ? 21.563 -2.206 -23.512 1.00 88.88 98 ARG A N 1
ATOM 799 C CA . ARG A 1 98 ? 21.810 -1.079 -24.431 1.00 88.88 98 ARG A CA 1
ATOM 800 C C . ARG A 1 98 ? 23.289 -0.706 -24.521 1.00 88.88 98 ARG A C 1
ATOM 802 O O . ARG A 1 98 ? 23.765 -0.310 -25.585 1.00 88.88 98 ARG A O 1
ATOM 809 N N . GLN A 1 99 ? 24.018 -0.780 -23.408 1.00 84.50 99 GLN A N 1
ATOM 810 C CA . GLN A 1 99 ? 25.452 -0.510 -23.396 1.00 84.50 99 GLN A CA 1
ATOM 811 C C . GLN A 1 99 ? 26.225 -1.612 -24.121 1.00 84.50 99 GLN A C 1
ATOM 813 O O . GLN A 1 99 ? 27.042 -1.281 -24.976 1.00 84.50 99 GLN A O 1
ATOM 818 N N . THR A 1 100 ? 25.944 -2.888 -23.847 1.00 83.50 100 THR A N 1
ATOM 819 C CA . THR A 1 100 ? 26.584 -4.030 -24.516 1.00 83.50 100 THR A CA 1
ATOM 820 C C . THR A 1 100 ? 26.422 -3.952 -26.032 1.00 83.50 100 THR A C 1
ATOM 822 O O . THR A 1 100 ? 27.425 -3.969 -26.740 1.00 83.50 100 THR A O 1
ATOM 825 N N . ILE A 1 101 ? 25.200 -3.721 -26.524 1.00 79.50 101 ILE A N 1
ATOM 826 C CA . ILE A 1 101 ? 24.923 -3.564 -27.963 1.00 79.50 101 ILE A CA 1
ATOM 827 C C . ILE A 1 101 ? 25.746 -2.413 -28.560 1.00 79.50 101 ILE A C 1
ATOM 829 O O . ILE A 1 101 ? 26.372 -2.553 -29.610 1.00 79.50 101 ILE A O 1
ATOM 833 N N . LYS A 1 102 ? 25.813 -1.268 -27.871 1.00 72.94 102 LYS A N 1
ATOM 834 C CA . LYS A 1 102 ? 26.597 -0.108 -28.323 1.00 72.94 102 LYS A CA 1
ATOM 835 C C . LYS A 1 102 ? 28.099 -0.407 -28.417 1.00 72.94 102 LYS A C 1
ATOM 837 O O . LYS A 1 102 ? 28.769 0.144 -29.295 1.00 72.94 102 LYS A O 1
ATOM 842 N N . TYR A 1 103 ? 28.640 -1.216 -27.507 1.00 69.88 103 TYR A N 1
ATOM 843 C CA . TYR A 1 103 ? 30.044 -1.629 -27.545 1.00 69.88 103 TYR A CA 1
ATOM 844 C C . TYR A 1 103 ? 30.305 -2.668 -28.641 1.00 69.88 103 TYR A C 1
ATOM 846 O O . TYR A 1 103 ? 31.291 -2.509 -29.358 1.00 69.88 103 TYR A O 1
ATOM 854 N N . ASP A 1 104 ? 29.412 -3.639 -28.842 1.00 64.81 104 ASP A N 1
ATOM 855 C CA . ASP A 1 104 ? 29.538 -4.638 -29.913 1.00 64.81 104 ASP A CA 1
ATOM 856 C C . ASP A 1 104 ? 29.479 -4.004 -31.308 1.00 64.81 104 ASP A C 1
ATOM 858 O O . ASP A 1 104 ? 30.324 -4.304 -32.154 1.00 64.81 104 ASP A O 1
ATOM 862 N N . ILE A 1 105 ? 28.575 -3.046 -31.543 1.00 60.41 105 ILE A N 1
ATOM 863 C CA . ILE A 1 105 ? 28.514 -2.285 -32.807 1.00 60.41 105 ILE A CA 1
ATOM 864 C C . ILE A 1 105 ? 29.826 -1.515 -33.041 1.00 60.41 105 ILE A C 1
ATOM 866 O O . ILE A 1 105 ? 30.372 -1.510 -34.145 1.00 60.41 105 ILE A O 1
ATOM 870 N N . ARG A 1 106 ? 30.395 -0.904 -31.991 1.00 58.97 106 ARG A N 1
ATOM 871 C CA . ARG A 1 106 ? 31.688 -0.200 -32.085 1.00 58.97 106 ARG A CA 1
ATOM 872 C C . ARG A 1 106 ? 32.874 -1.123 -32.359 1.00 58.97 106 ARG A C 1
ATOM 874 O O . ARG A 1 106 ? 33.851 -0.653 -32.934 1.00 58.97 106 ARG A O 1
ATOM 881 N N . PHE A 1 107 ? 32.827 -2.377 -31.912 1.00 58.28 107 PHE A N 1
ATOM 882 C CA . PHE A 1 107 ? 33.952 -3.310 -32.015 1.00 58.28 107 PHE A CA 1
ATOM 883 C C . PHE A 1 107 ? 33.902 -4.174 -33.285 1.00 58.28 107 PHE A C 1
ATOM 885 O O . PHE A 1 107 ? 34.946 -4.590 -33.779 1.00 58.28 107 PHE A O 1
ATOM 892 N N . THR A 1 108 ? 32.708 -4.417 -33.835 1.00 57.47 108 THR A N 1
ATOM 893 C CA . THR A 1 108 ? 32.500 -5.245 -35.039 1.00 57.47 108 THR A CA 1
ATOM 894 C C . THR A 1 108 ? 32.507 -4.455 -36.350 1.00 57.47 108 THR A C 1
ATOM 896 O O . THR A 1 108 ? 32.661 -5.056 -37.409 1.00 57.47 108 THR A O 1
ATOM 899 N N . GLY A 1 109 ? 32.386 -3.122 -36.306 1.00 55.94 109 GLY A N 1
ATOM 900 C CA . GLY A 1 109 ? 32.420 -2.274 -37.505 1.00 55.94 109 GLY A CA 1
ATOM 901 C C . GLY A 1 109 ? 31.227 -2.463 -38.449 1.00 55.94 109 GLY A C 1
ATOM 902 O O . GLY A 1 109 ? 31.310 -2.062 -39.606 1.00 55.94 109 GLY A O 1
ATOM 903 N N . ILE A 1 110 ? 30.139 -3.083 -37.980 1.00 58.53 110 ILE A N 1
ATOM 904 C CA . ILE A 1 110 ? 28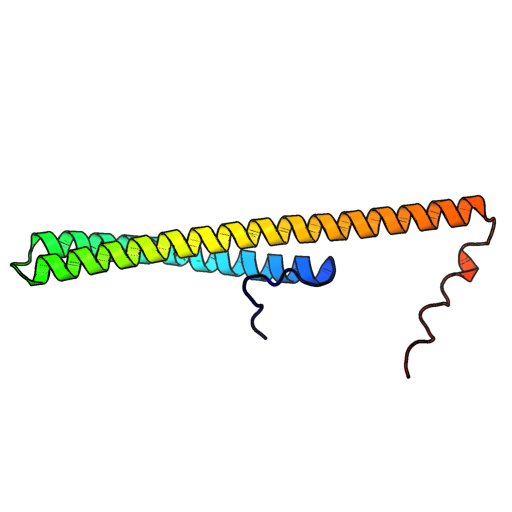.901 -3.245 -38.746 1.00 58.53 110 ILE A CA 1
ATOM 905 C C . ILE A 1 110 ? 28.067 -1.971 -38.572 1.00 58.53 110 ILE A C 1
ATOM 907 O O . ILE A 1 110 ? 27.764 -1.577 -37.444 1.00 58.53 110 ILE A O 1
ATOM 911 N N . ASP A 1 111 ? 27.725 -1.318 -39.686 1.00 55.91 111 ASP A N 1
ATOM 912 C CA . ASP A 1 111 ? 26.906 -0.105 -39.707 1.00 55.91 111 ASP A CA 1
ATOM 913 C C . ASP A 1 111 ? 25.575 -0.325 -38.967 1.00 55.91 111 ASP A C 1
ATOM 915 O O . ASP A 1 111 ? 24.863 -1.304 -39.196 1.00 55.91 111 ASP A O 1
ATOM 919 N N . ALA A 1 112 ? 25.235 0.610 -38.074 1.00 54.47 112 ALA A N 1
ATOM 920 C CA . ALA A 1 112 ? 24.070 0.531 -37.187 1.00 54.47 112 ALA A CA 1
ATOM 921 C C . ALA A 1 112 ? 22.720 0.425 -37.929 1.00 54.47 112 ALA A C 1
ATOM 923 O O . ALA A 1 112 ? 21.728 0.007 -37.334 1.00 54.47 112 ALA A O 1
ATOM 924 N N . ASP A 1 113 ? 22.695 0.751 -39.223 1.00 54.16 113 ASP A N 1
ATOM 925 C CA . ASP A 1 113 ? 21.508 0.696 -40.077 1.00 54.16 113 ASP A CA 1
ATOM 926 C C . ASP A 1 113 ? 21.101 -0.739 -40.479 1.00 54.16 113 ASP A C 1
ATOM 928 O O . ASP A 1 113 ? 19.982 -0.939 -40.941 1.00 54.16 113 ASP A O 1
ATOM 932 N N . LEU A 1 114 ? 21.952 -1.757 -40.275 1.00 53.31 114 LEU A N 1
ATOM 933 C CA . LEU A 1 114 ? 21.652 -3.155 -40.647 1.00 53.31 114 LEU A CA 1
ATOM 934 C C . LEU A 1 114 ? 20.949 -3.988 -39.559 1.00 53.31 114 LEU A C 1
ATOM 936 O O . LEU A 1 114 ? 20.540 -5.115 -39.830 1.00 53.31 114 LEU A O 1
ATOM 940 N N . LEU A 1 115 ? 20.819 -3.473 -38.333 1.00 52.41 115 LEU A N 1
ATOM 941 C CA . LEU A 1 115 ? 20.319 -4.235 -37.174 1.00 52.41 115 LEU A CA 1
ATOM 942 C C . LEU A 1 115 ? 18.880 -3.887 -36.763 1.00 52.41 115 LEU A C 1
ATOM 944 O O . LEU A 1 115 ? 18.342 -4.523 -35.861 1.00 52.41 115 LEU A O 1
ATOM 948 N N . LEU A 1 116 ? 18.239 -2.924 -37.434 1.00 50.72 116 LEU A N 1
ATOM 949 C CA . LEU A 1 116 ? 16.848 -2.534 -37.161 1.00 50.72 116 LEU A CA 1
ATOM 950 C C . LEU A 1 116 ? 15.790 -3.471 -37.778 1.00 50.72 116 LEU A C 1
ATOM 952 O O . LEU A 1 116 ? 14.606 -3.251 -37.548 1.00 50.72 116 LEU A O 1
ATOM 956 N N . ASP A 1 117 ? 16.187 -4.527 -38.498 1.00 48.19 117 ASP A N 1
ATOM 957 C CA . ASP A 1 117 ? 15.249 -5.394 -39.239 1.00 48.19 117 ASP A CA 1
ATOM 958 C C . ASP A 1 117 ? 14.935 -6.755 -38.585 1.00 48.19 117 ASP A C 1
ATOM 960 O O . ASP A 1 117 ? 14.182 -7.551 -39.148 1.00 48.19 117 ASP A O 1
ATOM 964 N N . VAL A 1 118 ? 15.452 -7.056 -37.386 1.00 51.16 118 VAL A N 1
ATOM 965 C CA . VAL A 1 118 ? 15.270 -8.398 -36.782 1.00 51.16 118 VAL A CA 1
ATOM 966 C C . VAL A 1 118 ? 13.928 -8.570 -36.042 1.00 51.16 118 VAL A C 1
ATOM 968 O O . VAL A 1 118 ? 13.543 -9.696 -35.739 1.00 51.16 118 VAL A O 1
ATOM 971 N N . ASP A 1 119 ? 13.149 -7.504 -35.837 1.00 46.75 119 ASP A N 1
ATOM 972 C CA . ASP A 1 119 ? 11.861 -7.576 -35.116 1.00 46.75 119 ASP A CA 1
ATOM 973 C C . ASP A 1 119 ? 10.630 -7.864 -36.008 1.00 46.75 119 ASP A C 1
ATOM 975 O O . ASP A 1 119 ? 9.497 -7.794 -35.539 1.00 46.75 119 ASP A O 1
ATOM 979 N N . SER A 1 120 ? 10.806 -8.228 -37.288 1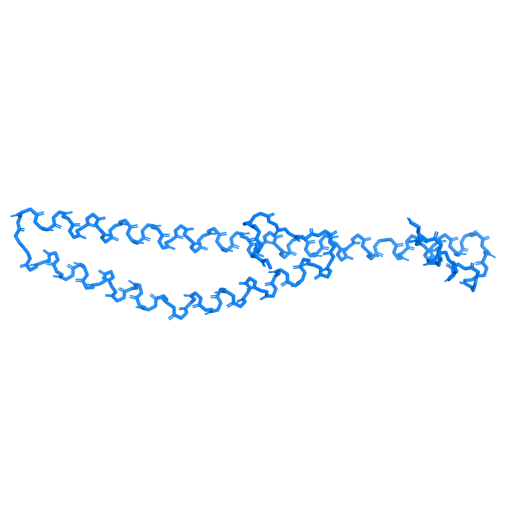.00 47.31 120 SER A N 1
ATOM 980 C CA . SER A 1 120 ? 9.677 -8.487 -38.210 1.00 47.31 120 SER A CA 1
ATOM 981 C C . SER A 1 120 ? 9.351 -9.964 -38.491 1.00 47.31 120 SER A C 1
ATOM 983 O O . SER A 1 120 ? 8.470 -10.240 -39.304 1.00 47.31 120 SER A O 1
ATOM 985 N N . THR A 1 121 ? 10.003 -10.935 -37.836 1.00 44.88 121 THR A N 1
ATOM 986 C CA . THR A 1 121 ? 9.860 -12.366 -38.208 1.00 44.88 121 THR A CA 1
ATOM 987 C C . THR A 1 121 ? 9.420 -13.344 -37.115 1.00 44.88 121 THR A C 1
ATOM 989 O O . THR A 1 121 ? 9.624 -14.544 -37.271 1.00 44.88 121 THR A O 1
ATOM 992 N N . PHE A 1 122 ? 8.736 -12.902 -36.059 1.00 43.97 122 PHE A N 1
ATOM 993 C CA . PHE A 1 122 ? 8.008 -13.830 -35.177 1.00 43.97 122 PHE A CA 1
ATOM 994 C C . PHE A 1 122 ? 6.530 -13.454 -35.037 1.00 43.97 122 PHE A C 1
ATOM 996 O O . PHE A 1 122 ? 6.064 -13.096 -33.965 1.00 43.97 122 PHE A O 1
ATOM 1003 N N . ASP A 1 123 ? 5.805 -13.602 -36.146 1.00 45.22 123 ASP A N 1
ATOM 1004 C CA . ASP A 1 123 ? 4.365 -13.877 -36.160 1.00 45.22 123 ASP A CA 1
ATOM 1005 C C . ASP A 1 123 ? 4.134 -15.152 -36.996 1.00 45.22 123 ASP A C 1
ATOM 1007 O O . ASP A 1 123 ? 3.968 -15.085 -38.217 1.00 45.22 123 ASP A O 1
ATOM 1011 N N . ILE A 1 124 ? 4.171 -16.321 -36.338 1.00 39.09 124 ILE A N 1
ATOM 1012 C CA . ILE A 1 124 ? 3.477 -17.563 -36.742 1.00 39.09 124 ILE A CA 1
ATOM 1013 C C . ILE A 1 124 ? 2.949 -18.243 -35.478 1.00 39.09 124 ILE A C 1
ATOM 1015 O O . ILE A 1 124 ? 3.769 -18.482 -34.562 1.00 39.09 124 ILE A O 1
#

Sequence (124 aa):
MRPRMLDVGENAEQAANLLNIHEDLMRRLRSKEDQVEELLAKADNLVTQQQEPDVLVYEAMAESLGSAWKELNRQLQMRGYLLKEALKFYEYAQQHERQTIKYDIRFTGIDADLLLDVDSTFDI

Radius of gyration: 25.73 Å; chains: 1; bounding box: 54×25×73 Å

pLDDT: mean 84.76, std 16.37, range [39.09, 98.56]

Foldseek 3Di:
DDDDLQDCDDALVRLVVVLVVLVVVVVVLVVCPVVLVVLLVVLVVVLVVDDPPVNVVSVVVSVVSVVVSVVVVVSSVVSSVVSVVSNVVRVVVVVVVVVVVVVCCVVVVDPPVVPPPPPPPPDD

Organism: Parascaris equorum (NCBI:txid6256)

Secondary structure (DSSP, 8-state):
-PPPTT---SSHHHHHHHHHHHHHHHHHHHTTHHHHHHHHHHHHHHHTT--TTHHHHHHHHHHHHHHHHHHHHHHHHHHHHHHHHHHHHHHHHHHHHHHHHHHHHHHH---GGGSTTGGGS---

InterPro domains:
  IPR002017 Spectrin repeat [PF00435] (7-84)